Protein AF-A0A7S1GK80-F1 (afdb_monomer_lite)

pLDDT: mean 71.24, std 18.31, range [37.44, 93.88]

Organism: Cyclophora tenuis (NCBI:txid216820)

Foldseek 3Di:
DDPPPPDLADQELLCVVVSVVCCLPPNLCPPPPQDPVNNVVSVVVVVVVPVPDPPDPDDDPDDPDDVSVVSSVVCVVQQWDRDPRGIDHPDDDPPDDPPDPPPDQDPVSVVVVVVPPD

Radius of gyration: 18.43 Å; chains: 1; bounding box: 54×53×38 Å

Structure (mmCIF, N/CA/C/O backbone):
data_AF-A0A7S1GK80-F1
#
_entry.id   AF-A0A7S1GK80-F1
#
loop_
_atom_site.group_PDB
_atom_site.id
_atom_site.type_symbol
_atom_site.label_atom_id
_atom_site.label_alt_id
_atom_site.label_comp_id
_atom_site.label_asym_id
_atom_site.label_entity_id
_atom_site.label_seq_id
_atom_site.pdbx_PDB_ins_code
_atom_site.Cartn_x
_atom_site.Cartn_y
_atom_site.Cartn_z
_atom_site.occupancy
_atom_site.B_iso_or_equiv
_atom_site.auth_seq_id
_atom_site.auth_comp_id
_atom_site.auth_asym_id
_atom_site.auth_atom_id
_atom_site.pdbx_PDB_model_num
ATOM 1 N N . LYS A 1 1 ? -12.575 -20.502 12.226 1.00 47.78 1 LYS A N 1
ATOM 2 C CA . LYS A 1 1 ? -12.902 -20.027 10.853 1.00 47.78 1 LYS A CA 1
ATOM 3 C C . LYS A 1 1 ? -11.582 -19.685 10.149 1.00 47.78 1 LYS A C 1
ATOM 5 O O . LYS A 1 1 ? -10.821 -18.916 10.718 1.00 47.78 1 LYS A O 1
ATOM 10 N N . ARG A 1 2 ? -11.251 -20.302 9.003 1.00 42.28 2 ARG A N 1
ATOM 11 C CA . ARG A 1 2 ? -9.977 -20.077 8.280 1.00 42.28 2 ARG A CA 1
ATOM 12 C C . ARG A 1 2 ? -9.953 -18.653 7.711 1.00 42.28 2 ARG A C 1
ATOM 14 O O . ARG A 1 2 ? -10.893 -18.279 7.013 1.00 42.28 2 ARG A O 1
ATOM 21 N N . VAL A 1 3 ? -8.906 -17.878 7.997 1.00 53.47 3 VAL A N 1
ATOM 22 C CA . VAL A 1 3 ? -8.707 -16.550 7.397 1.00 53.47 3 VAL A CA 1
ATOM 23 C C . VAL A 1 3 ? -8.407 -16.765 5.912 1.00 53.47 3 VAL A C 1
ATOM 25 O O . VAL A 1 3 ? -7.329 -17.233 5.547 1.00 53.47 3 VAL A O 1
ATOM 28 N N . LYS A 1 4 ? -9.389 -16.518 5.038 1.00 51.50 4 LYS A N 1
ATOM 29 C CA . LYS A 1 4 ? -9.148 -16.481 3.592 1.00 51.50 4 LYS A CA 1
ATOM 30 C C . LYS A 1 4 ? -8.250 -15.262 3.354 1.00 51.50 4 LYS A C 1
ATOM 32 O O . LYS A 1 4 ? -8.726 -14.159 3.571 1.00 51.50 4 LYS A O 1
ATOM 37 N N . ARG A 1 5 ? -7.002 -15.471 2.903 1.00 53.28 5 ARG A N 1
ATOM 38 C CA . ARG A 1 5 ? -5.980 -14.443 2.563 1.00 53.28 5 ARG A CA 1
ATOM 39 C C . ARG A 1 5 ? -5.057 -14.002 3.711 1.00 53.28 5 ARG A C 1
ATOM 41 O O . ARG A 1 5 ? -4.926 -12.823 3.998 1.00 53.28 5 ARG A O 1
ATOM 48 N N . ALA A 1 6 ? -4.338 -14.951 4.312 1.00 50.41 6 ALA A N 1
ATOM 49 C CA . ALA A 1 6 ? -3.227 -14.652 5.229 1.00 50.41 6 ALA A CA 1
ATOM 50 C C . ALA A 1 6 ? -1.957 -14.103 4.531 1.00 50.41 6 ALA A C 1
ATOM 52 O O . ALA A 1 6 ? -0.940 -13.908 5.186 1.00 50.41 6 ALA A O 1
ATOM 53 N N . ILE A 1 7 ? -1.993 -13.863 3.215 1.00 53.69 7 ILE A N 1
ATOM 54 C CA . ILE A 1 7 ? -0.865 -13.322 2.451 1.00 53.69 7 ILE A CA 1
ATOM 55 C C . ILE A 1 7 ? -1.315 -11.985 1.872 1.00 53.69 7 ILE A C 1
ATOM 57 O O . ILE A 1 7 ? -2.063 -11.931 0.899 1.00 53.69 7 ILE A O 1
ATOM 61 N N . CYS A 1 8 ? -0.899 -10.911 2.535 1.00 65.31 8 CYS A N 1
ATOM 62 C CA . CYS A 1 8 ? -1.259 -9.538 2.189 1.00 65.31 8 CYS A CA 1
ATOM 63 C C . CYS A 1 8 ? -0.215 -8.881 1.272 1.00 65.31 8 CYS A C 1
ATOM 65 O O . CYS A 1 8 ? -0.395 -7.742 0.848 1.00 65.31 8 CYS A O 1
ATOM 67 N N . TYR A 1 9 ? 0.877 -9.583 0.969 1.00 76.50 9 TYR A N 1
ATOM 68 C CA . TYR A 1 9 ? 1.937 -9.078 0.107 1.00 76.50 9 TYR A CA 1
ATOM 69 C C . TYR A 1 9 ? 1.597 -9.383 -1.353 1.00 76.50 9 TYR A C 1
ATOM 71 O O . TYR A 1 9 ? 1.449 -10.555 -1.707 1.00 76.50 9 TYR A O 1
ATOM 79 N N . PRO A 1 10 ? 1.414 -8.352 -2.192 1.00 88.12 10 PRO A N 1
ATOM 80 C CA . PRO A 1 10 ? 1.124 -8.558 -3.599 1.00 88.12 10 PRO A CA 1
ATOM 81 C C . PRO A 1 10 ? 2.387 -9.055 -4.325 1.00 88.12 10 PRO A C 1
ATOM 83 O O . PRO A 1 10 ? 3.490 -8.611 -4.003 1.00 88.12 10 PRO A O 1
ATOM 86 N N . PRO A 1 11 ? 2.249 -9.941 -5.325 1.00 87.69 11 PRO A N 1
ATOM 87 C CA . PRO A 1 11 ? 3.383 -10.384 -6.135 1.00 87.69 11 PRO A CA 1
ATOM 88 C C . PRO A 1 11 ? 3.875 -9.302 -7.107 1.00 87.69 11 PRO A C 1
ATOM 90 O O . PRO A 1 11 ? 5.027 -9.346 -7.519 1.00 87.69 11 PRO A O 1
ATOM 93 N N . TYR A 1 12 ? 3.020 -8.334 -7.450 1.00 91.62 12 TYR A N 1
ATOM 94 C CA . TYR A 1 12 ? 3.313 -7.269 -8.408 1.00 91.62 12 TYR A CA 1
ATOM 95 C C . TYR A 1 12 ? 2.845 -5.913 -7.886 1.00 91.62 12 TYR A C 1
ATOM 97 O O . TYR A 1 12 ? 1.868 -5.840 -7.132 1.00 91.62 12 TYR A O 1
ATOM 105 N N . ILE A 1 13 ? 3.492 -4.836 -8.330 1.00 92.12 13 ILE A N 1
ATOM 106 C CA . ILE A 1 13 ? 3.177 -3.453 -7.941 1.00 92.12 13 ILE A CA 1
ATOM 10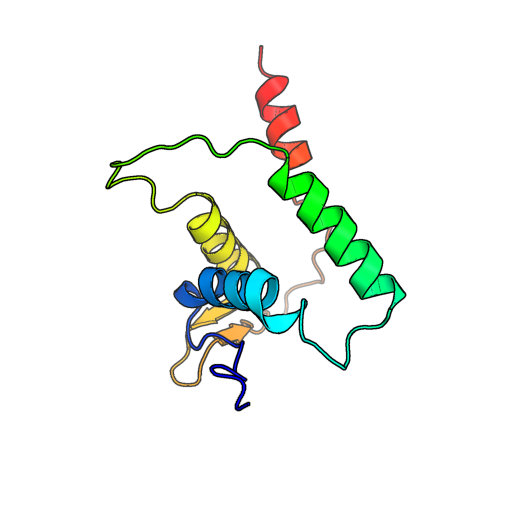7 C C . ILE A 1 13 ? 1.710 -3.105 -8.229 1.00 92.12 13 ILE A C 1
ATOM 109 O O . ILE A 1 13 ? 1.047 -2.462 -7.412 1.00 92.12 13 ILE A O 1
ATOM 113 N N . SER A 1 14 ? 1.155 -3.611 -9.332 1.00 89.81 14 SER A N 1
ATOM 114 C CA . SER A 1 14 ? -0.265 -3.455 -9.686 1.00 89.81 14 SER A CA 1
ATOM 115 C C . SER A 1 14 ? -1.232 -3.974 -8.608 1.00 89.81 14 SER A C 1
ATOM 117 O O . SER A 1 14 ? -2.359 -3.493 -8.492 1.00 89.81 14 SER A O 1
ATOM 119 N N . GLY A 1 15 ? -0.790 -4.921 -7.774 1.00 89.12 15 GLY A N 1
ATOM 120 C CA . GLY A 1 15 ? -1.568 -5.495 -6.679 1.00 89.12 15 GLY A CA 1
ATOM 121 C C . GLY A 1 15 ? -1.523 -4.705 -5.368 1.00 89.12 15 GLY A C 1
ATOM 122 O O . GLY A 1 15 ? -2.319 -5.001 -4.475 1.00 89.12 15 GLY A O 1
ATOM 123 N N . ILE A 1 16 ? -0.647 -3.700 -5.227 1.00 90.19 16 ILE A N 1
ATOM 124 C CA . ILE A 1 16 ? -0.448 -2.951 -3.968 1.00 90.19 16 ILE A CA 1
ATOM 125 C C . ILE A 1 16 ? -1.747 -2.335 -3.463 1.00 90.19 16 ILE A C 1
ATOM 127 O O . ILE A 1 16 ? -2.101 -2.525 -2.299 1.00 90.19 16 ILE A O 1
ATOM 131 N N . TYR A 1 17 ? -2.502 -1.666 -4.333 1.00 90.31 17 TYR A N 1
ATOM 132 C CA . TYR A 1 17 ? -3.776 -1.061 -3.945 1.00 90.31 17 TYR A CA 1
ATOM 133 C C . TYR A 1 17 ? -4.763 -2.092 -3.374 1.00 90.31 17 TYR A C 1
ATOM 135 O O . TYR A 1 17 ? -5.401 -1.853 -2.343 1.00 90.31 17 TYR A O 1
ATOM 143 N N . HIS A 1 18 ? -4.874 -3.256 -4.021 1.00 86.69 18 HIS A N 1
ATOM 144 C CA . HIS A 1 18 ? -5.786 -4.309 -3.585 1.00 86.69 18 HIS A CA 1
ATOM 145 C C . HIS A 1 18 ? -5.340 -4.916 -2.250 1.00 86.69 18 HIS A C 1
ATOM 147 O O . HIS A 1 18 ? -6.156 -5.093 -1.347 1.00 86.69 18 HIS A O 1
ATOM 153 N N . SER A 1 19 ? -4.040 -5.162 -2.092 1.00 87.56 19 SER A N 1
ATOM 154 C CA . SER A 1 19 ? -3.448 -5.630 -0.840 1.00 87.56 19 SER A CA 1
ATOM 155 C C . SER A 1 19 ? -3.696 -4.674 0.325 1.00 87.56 19 SER A C 1
ATOM 157 O O . SER A 1 19 ? -4.175 -5.104 1.373 1.00 87.56 19 SER A O 1
ATOM 159 N N . VAL A 1 20 ? -3.443 -3.375 0.136 1.00 86.44 20 VAL A N 1
ATOM 160 C CA . VAL A 1 20 ? -3.692 -2.343 1.156 1.00 86.44 20 VAL A CA 1
ATOM 161 C C . VAL A 1 20 ? -5.180 -2.252 1.491 1.00 86.44 20 VAL A C 1
ATOM 163 O O . VAL A 1 20 ? -5.548 -2.186 2.663 1.00 86.44 20 VAL A O 1
ATOM 166 N N . SER A 1 21 ? -6.052 -2.305 0.482 1.00 84.12 21 SER A N 1
ATOM 167 C CA . SER A 1 21 ? -7.503 -2.300 0.692 1.00 84.12 21 SER A CA 1
ATOM 168 C C . SER A 1 21 ? -7.953 -3.506 1.517 1.00 84.12 21 SER A C 1
ATOM 170 O O . SER A 1 21 ? -8.669 -3.334 2.501 1.00 84.12 21 SER A O 1
ATOM 172 N N . ASN A 1 22 ? -7.471 -4.708 1.195 1.00 82.19 22 ASN A N 1
ATOM 173 C CA . ASN A 1 22 ? -7.783 -5.915 1.961 1.00 82.19 22 ASN A CA 1
ATOM 174 C C . ASN A 1 22 ? -7.261 -5.826 3.405 1.00 82.19 22 ASN A C 1
ATOM 176 O O . ASN A 1 22 ? -7.969 -6.203 4.337 1.00 82.19 22 ASN A O 1
ATOM 180 N N . MET A 1 23 ? -6.052 -5.287 3.624 1.00 83.56 23 MET A N 1
ATOM 181 C CA . MET A 1 23 ? -5.543 -5.067 4.983 1.00 83.56 23 MET A CA 1
ATOM 182 C C . MET A 1 23 ? -6.460 -4.127 5.774 1.00 83.56 23 MET A C 1
ATOM 184 O O . MET A 1 23 ? -6.833 -4.430 6.909 1.00 83.56 23 MET A O 1
ATOM 188 N N . LYS A 1 24 ? -6.854 -3.013 5.145 1.00 80.94 24 LYS A N 1
ATOM 189 C CA . LYS A 1 24 ? -7.715 -1.996 5.746 1.00 80.94 24 LYS A CA 1
ATOM 190 C C . LYS A 1 24 ? -9.086 -2.553 6.118 1.00 80.94 24 LYS A C 1
ATOM 192 O O . LYS A 1 24 ? -9.548 -2.313 7.224 1.00 80.94 24 LYS A O 1
ATOM 197 N N . PHE A 1 25 ? -9.749 -3.266 5.214 1.00 76.94 25 PHE A N 1
ATOM 198 C CA . PHE A 1 25 ? -11.145 -3.657 5.420 1.00 76.94 25 PHE A CA 1
ATOM 199 C C . PHE A 1 25 ? -11.314 -4.996 6.143 1.00 76.94 25 PHE A C 1
ATOM 201 O O . PHE A 1 25 ? -12.226 -5.118 6.959 1.00 76.94 25 PHE A O 1
ATOM 208 N N . ASP A 1 26 ? -10.421 -5.962 5.909 1.00 76.31 26 ASP A N 1
ATOM 209 C CA . ASP A 1 26 ? -10.593 -7.328 6.412 1.00 76.31 26 ASP A CA 1
ATOM 210 C C . ASP A 1 26 ? -9.627 -7.661 7.557 1.00 76.31 26 ASP A C 1
ATOM 212 O O . ASP A 1 26 ? -10.023 -8.269 8.554 1.00 76.31 26 ASP A O 1
ATOM 216 N N . HIS A 1 27 ? -8.348 -7.286 7.433 1.00 83.06 27 HIS A N 1
ATOM 217 C CA . HIS A 1 27 ? -7.323 -7.728 8.381 1.00 83.06 27 HIS A CA 1
ATOM 218 C C . HIS A 1 27 ? -7.365 -6.955 9.700 1.00 83.06 27 HIS A C 1
ATOM 220 O O . HIS A 1 27 ? -7.503 -7.575 10.753 1.00 83.06 27 HIS A O 1
ATOM 226 N N . PHE A 1 28 ? -7.249 -5.621 9.675 1.00 82.19 28 PHE A N 1
ATOM 227 C CA . PHE A 1 28 ? -7.074 -4.840 10.909 1.00 82.19 28 PHE A CA 1
ATOM 228 C C . PHE A 1 28 ? -8.254 -4.965 11.877 1.00 82.19 28 PHE A C 1
ATOM 230 O O . PHE A 1 28 ? -8.039 -5.033 13.086 1.00 82.19 28 PHE A O 1
ATOM 237 N N . GLY A 1 29 ? -9.480 -5.115 11.364 1.00 77.81 29 GLY A N 1
ATOM 238 C CA . GLY A 1 29 ? -10.661 -5.347 12.199 1.00 77.81 29 GLY A CA 1
ATOM 239 C C . GLY A 1 29 ? -10.629 -6.667 12.985 1.00 77.81 29 GLY A C 1
ATOM 240 O O . GLY A 1 29 ? -11.221 -6.749 14.057 1.00 77.81 29 GLY A O 1
ATOM 241 N N . ALA A 1 30 ? -9.921 -7.688 12.489 1.00 79.00 30 ALA A N 1
ATOM 242 C CA . ALA A 1 30 ? -9.832 -9.015 13.107 1.00 79.00 30 ALA A CA 1
ATOM 243 C C . ALA A 1 30 ? -8.415 -9.374 13.600 1.00 79.00 30 ALA A C 1
ATOM 245 O O . ALA A 1 30 ? -8.187 -10.486 14.089 1.00 79.00 30 ALA A O 1
ATOM 246 N N . CYS A 1 31 ? -7.447 -8.464 13.457 1.00 84.19 31 CYS A N 1
ATOM 247 C CA . CYS A 1 31 ? -6.049 -8.725 13.767 1.00 84.19 31 CYS A CA 1
ATOM 248 C C . CYS A 1 31 ? -5.836 -8.802 15.279 1.00 84.19 31 CYS A C 1
ATOM 250 O O . CYS A 1 31 ? -5.955 -7.804 15.989 1.00 84.19 31 CYS A O 1
ATOM 252 N N . ARG A 1 32 ? -5.476 -9.994 15.770 1.00 84.38 32 ARG A N 1
ATOM 253 C CA . ARG A 1 32 ? -5.185 -10.245 17.192 1.00 84.38 32 ARG A CA 1
ATOM 254 C C . ARG A 1 32 ? -3.903 -9.572 17.683 1.00 84.38 32 ARG A C 1
ATOM 256 O O . ARG A 1 32 ? -3.775 -9.363 18.877 1.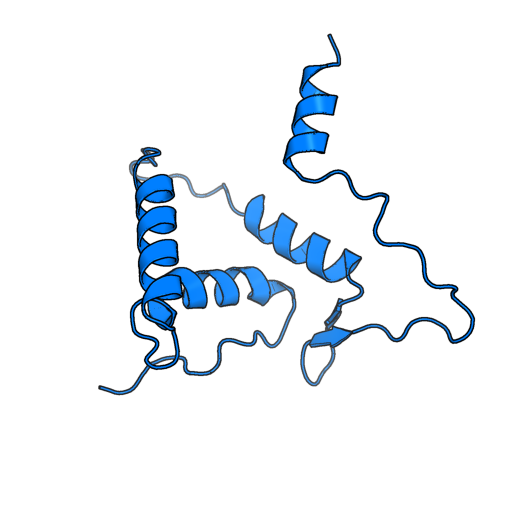00 84.38 32 ARG A O 1
ATOM 263 N N . GLY A 1 33 ? -2.976 -9.267 16.774 1.00 85.06 33 GLY A N 1
ATOM 264 C CA . GLY A 1 33 ? -1.713 -8.593 17.091 1.00 85.06 33 GLY A CA 1
ATOM 265 C C . GLY A 1 33 ? -1.807 -7.067 17.107 1.00 85.06 33 GLY A C 1
ATOM 266 O O . GLY A 1 33 ? -0.817 -6.410 17.405 1.00 85.06 33 GLY A O 1
ATOM 267 N N . LEU A 1 34 ? -2.967 -6.496 16.768 1.00 84.81 34 LEU A N 1
ATOM 268 C CA . LEU A 1 34 ? -3.184 -5.056 16.847 1.00 84.81 34 LEU A CA 1
ATOM 269 C C . LEU A 1 34 ? -3.462 -4.671 18.305 1.00 84.81 34 LEU A C 1
ATOM 271 O O . LEU A 1 34 ? -4.384 -5.230 18.906 1.00 84.81 34 LEU A O 1
ATOM 275 N N . SER A 1 35 ? -2.681 -3.735 18.854 1.00 91.69 35 SER A N 1
ATOM 276 C CA . SER A 1 35 ? -2.907 -3.204 20.203 1.00 91.69 35 SER A CA 1
ATOM 277 C C . SER A 1 35 ? -4.275 -2.528 20.309 1.00 91.69 35 SER A C 1
ATOM 279 O O . SER A 1 35 ? -4.851 -2.094 19.306 1.00 91.69 35 SER A O 1
ATOM 281 N N . GLU A 1 36 ? -4.814 -2.449 21.525 1.00 87.81 36 GLU A N 1
ATOM 282 C CA . GLU A 1 36 ? -6.131 -1.845 21.755 1.00 87.81 36 GLU A CA 1
ATOM 283 C C . GLU A 1 36 ? -6.154 -0.368 21.349 1.00 87.81 36 GLU A C 1
ATOM 285 O O . GLU A 1 36 ? -7.070 0.042 20.636 1.00 87.81 36 GLU A O 1
ATOM 290 N N . ASP A 1 37 ? -5.095 0.379 21.673 1.00 90.06 37 ASP A N 1
ATOM 291 C CA . ASP A 1 37 ? -4.925 1.780 21.273 1.00 90.06 37 ASP A CA 1
ATOM 292 C C . ASP A 1 37 ? -4.951 1.945 19.747 1.00 90.06 37 ASP A C 1
ATOM 294 O O . ASP A 1 37 ? -5.719 2.746 19.210 1.00 90.06 37 ASP A O 1
ATOM 298 N N . ALA A 1 38 ? -4.182 1.122 19.025 1.00 88.25 38 ALA A N 1
ATOM 299 C CA . ALA A 1 38 ? -4.135 1.170 17.566 1.00 88.25 38 ALA A CA 1
ATOM 300 C C . ALA A 1 38 ? -5.472 0.753 16.934 1.00 88.25 38 ALA A C 1
ATOM 302 O O . ALA A 1 38 ? -5.861 1.267 15.884 1.00 88.25 38 ALA A O 1
ATOM 303 N N . ARG A 1 39 ? -6.214 -0.165 17.567 1.00 87.31 39 ARG A N 1
ATOM 304 C CA . ARG A 1 39 ? -7.554 -0.558 17.113 1.00 87.31 39 ARG A CA 1
ATOM 305 C C . ARG A 1 39 ? -8.572 0.559 17.328 1.00 87.31 39 ARG A C 1
ATOM 307 O O . ARG A 1 39 ? -9.409 0.783 16.452 1.00 87.31 39 ARG A O 1
ATOM 314 N N . ALA A 1 40 ? -8.514 1.248 18.465 1.00 88.56 40 ALA A N 1
ATOM 315 C CA . ALA A 1 40 ? -9.375 2.388 18.756 1.00 88.56 40 ALA A CA 1
ATOM 316 C C . ALA A 1 40 ? -9.127 3.531 17.761 1.00 88.56 40 ALA A C 1
ATOM 318 O O . ALA A 1 40 ? -10.075 4.046 17.166 1.00 88.56 40 ALA A O 1
ATOM 319 N N . GLU A 1 41 ? -7.859 3.860 17.501 1.00 89.88 41 GLU A N 1
ATOM 320 C CA . GLU A 1 41 ? -7.477 4.857 16.499 1.00 89.88 41 GLU A CA 1
ATOM 321 C C . GLU A 1 41 ? -7.938 4.456 15.092 1.00 89.88 41 GLU A C 1
ATOM 323 O O . GLU A 1 41 ? -8.565 5.251 14.389 1.00 89.88 41 GLU A O 1
ATOM 328 N N . PHE A 1 42 ? -7.711 3.202 14.695 1.00 86.44 42 PHE A N 1
ATOM 329 C CA . PHE A 1 42 ? -8.172 2.683 13.410 1.00 86.44 42 PHE A CA 1
ATOM 330 C C . PHE A 1 42 ? -9.695 2.814 13.243 1.00 86.44 42 PHE A C 1
ATOM 332 O O . PHE A 1 42 ? -10.167 3.256 12.193 1.00 86.44 42 PHE A O 1
ATOM 339 N N . ASN A 1 43 ? -10.475 2.467 14.272 1.00 84.88 43 ASN A N 1
ATOM 340 C CA . ASN A 1 43 ? -11.932 2.596 14.238 1.00 84.88 43 ASN A CA 1
ATOM 341 C C . ASN A 1 43 ? -12.370 4.060 14.115 1.00 84.88 43 ASN A C 1
ATOM 343 O O . ASN A 1 43 ? -13.206 4.359 13.262 1.00 84.88 43 ASN A O 1
ATOM 347 N N . LYS A 1 44 ? -11.744 4.969 14.874 1.00 87.50 44 LYS A N 1
ATOM 348 C CA . LYS A 1 44 ? -11.981 6.416 14.776 1.00 87.50 44 LYS A CA 1
ATOM 349 C C . LYS A 1 44 ? -11.726 6.929 13.356 1.00 87.50 44 LYS A C 1
ATOM 351 O O . LYS A 1 44 ? -12.571 7.607 12.778 1.00 87.50 44 LYS A O 1
ATOM 356 N N . LEU A 1 45 ? -10.582 6.582 12.764 1.00 84.25 45 LEU A N 1
ATOM 357 C CA . LEU A 1 45 ? -10.239 6.979 11.394 1.00 84.25 45 LEU A CA 1
ATOM 358 C C . LEU A 1 45 ? -11.229 6.407 10.373 1.00 84.25 45 LEU A C 1
ATOM 360 O O . LEU A 1 45 ? -11.653 7.106 9.452 1.00 84.25 45 LEU A O 1
ATOM 364 N N . ARG A 1 46 ? -11.643 5.150 10.549 1.00 80.81 46 ARG A N 1
ATOM 365 C CA . ARG A 1 46 ? -12.626 4.494 9.681 1.00 80.81 46 ARG A CA 1
ATOM 366 C C . ARG A 1 46 ? -13.984 5.198 9.718 1.00 80.81 46 ARG A C 1
ATOM 368 O O . ARG A 1 46 ? -14.585 5.396 8.666 1.00 80.81 46 ARG A O 1
ATOM 375 N N . GLU A 1 47 ? -14.456 5.594 10.895 1.00 80.50 47 GLU A N 1
ATOM 376 C CA . GLU A 1 47 ? -15.715 6.331 11.065 1.00 80.50 47 GLU A CA 1
ATOM 377 C C . GLU A 1 47 ? -15.664 7.712 10.399 1.00 80.50 47 GLU A C 1
ATOM 379 O O . GLU A 1 47 ? -16.581 8.071 9.658 1.00 80.50 47 GLU A O 1
ATOM 384 N N . LEU A 1 48 ? -14.552 8.439 10.557 1.00 77.56 48 LEU A N 1
ATOM 385 C CA . LEU A 1 48 ? -14.327 9.729 9.892 1.00 77.56 48 LEU A CA 1
ATOM 386 C C . LEU A 1 48 ? -14.348 9.616 8.360 1.00 77.56 48 LEU A C 1
ATOM 388 O O . LEU A 1 48 ? -14.832 10.517 7.673 1.00 77.56 48 LEU A O 1
ATOM 392 N N . CYS A 1 49 ? -13.840 8.512 7.811 1.00 66.31 49 CYS A N 1
ATOM 393 C CA . CYS A 1 49 ? -13.866 8.258 6.372 1.00 66.31 49 CYS A CA 1
ATOM 394 C C . CYS A 1 49 ? -15.246 7.812 5.862 1.00 66.31 49 CYS A C 1
ATOM 396 O O . CYS A 1 49 ? -15.600 8.147 4.734 1.00 66.31 49 CYS A O 1
ATOM 398 N N . ASN A 1 50 ? -16.030 7.094 6.671 1.00 62.09 50 ASN A N 1
ATOM 399 C CA . ASN A 1 50 ? -17.353 6.589 6.285 1.00 62.09 50 ASN A CA 1
ATOM 400 C C . ASN A 1 50 ? -18.454 7.669 6.310 1.00 62.09 50 ASN A C 1
ATOM 402 O O . ASN A 1 50 ? -19.461 7.519 5.623 1.00 62.09 50 ASN A O 1
ATOM 406 N N . GLY A 1 51 ? -18.270 8.761 7.064 1.00 49.62 51 GLY A N 1
ATOM 407 C CA . GLY A 1 51 ? -19.207 9.896 7.116 1.00 49.62 51 GLY A CA 1
ATOM 408 C C . GLY A 1 51 ? -19.158 10.836 5.902 1.00 49.62 51 GLY A C 1
ATOM 409 O O . GLY A 1 51 ? -20.040 11.676 5.734 1.00 49.62 51 GLY A O 1
ATOM 410 N N . ARG A 1 52 ? -18.155 10.702 5.023 1.00 52.00 52 ARG A N 1
ATOM 411 C CA . ARG A 1 52 ? -18.106 11.412 3.736 1.00 52.00 52 ARG A CA 1
ATOM 412 C C . ARG A 1 52 ? -18.894 10.601 2.711 1.00 52.00 52 ARG A C 1
ATOM 414 O O . ARG A 1 52 ? -18.356 9.686 2.098 1.00 52.00 52 ARG A O 1
ATOM 421 N N . GLY A 1 53 ? -20.184 10.913 2.582 1.00 43.88 53 GLY A N 1
ATOM 422 C CA . GLY A 1 53 ? -21.142 10.219 1.723 1.00 43.88 53 GLY A CA 1
ATOM 423 C C . GLY A 1 53 ? -20.616 9.906 0.320 1.00 43.88 53 GLY A C 1
ATOM 424 O O . GLY A 1 53 ? -20.592 10.762 -0.560 1.00 43.88 53 GLY A O 1
ATOM 425 N N . GLY A 1 54 ? -20.272 8.640 0.091 1.00 40.34 54 GLY A N 1
ATOM 426 C CA . GLY A 1 54 ? -20.168 8.060 -1.241 1.00 40.34 54 GLY A CA 1
ATOM 427 C C . GLY A 1 54 ? -21.563 7.758 -1.773 1.00 40.34 54 GLY A C 1
ATOM 428 O O . GLY A 1 54 ? -21.954 6.598 -1.859 1.00 40.34 54 GLY A O 1
ATOM 429 N N . SER A 1 55 ? -22.327 8.796 -2.109 1.00 39.97 55 SER A N 1
ATOM 430 C CA . SER A 1 55 ? -23.473 8.624 -2.994 1.00 39.97 55 SER A CA 1
ATOM 431 C C . SER A 1 55 ? -22.926 8.416 -4.403 1.00 39.97 55 SER A C 1
ATOM 433 O O . SER A 1 55 ? -22.565 9.366 -5.084 1.00 39.97 55 SER A O 1
ATOM 435 N N . THR A 1 56 ? -22.802 7.164 -4.828 1.00 38.31 56 THR A N 1
ATOM 436 C CA . THR A 1 56 ? -22.981 6.804 -6.238 1.00 38.31 56 THR A CA 1
ATOM 437 C C . THR A 1 56 ? -23.774 5.510 -6.282 1.00 38.31 56 THR A C 1
ATOM 439 O O . THR A 1 56 ? -23.264 4.393 -6.250 1.00 38.31 56 THR A O 1
ATOM 442 N N . SER A 1 57 ? -25.086 5.711 -6.310 1.00 37.44 57 SER A N 1
ATOM 443 C CA . SER A 1 57 ? -26.043 4.822 -6.946 1.00 37.44 57 SER A CA 1
ATOM 444 C C . SER A 1 57 ? -25.494 4.253 -8.257 1.00 37.44 57 SER A C 1
ATOM 446 O O . SER A 1 57 ? -24.946 4.997 -9.064 1.00 37.44 57 SER A O 1
ATOM 448 N N . ASN A 1 58 ? -25.695 2.951 -8.459 1.00 43.47 58 ASN A N 1
ATOM 449 C CA . ASN A 1 58 ? -25.899 2.274 -9.742 1.00 43.47 58 ASN A CA 1
ATOM 450 C C . ASN A 1 58 ? -25.273 2.914 -11.000 1.00 43.47 58 ASN A C 1
ATOM 452 O O . ASN A 1 58 ? -25.809 3.864 -11.558 1.00 43.47 58 ASN A O 1
ATOM 456 N N . GLY A 1 59 ? -24.247 2.255 -11.548 1.00 40.09 59 GLY A N 1
ATOM 457 C CA . GLY A 1 59 ? -23.941 2.333 -12.980 1.00 40.09 59 GLY A CA 1
ATOM 458 C C . GLY A 1 59 ? -22.992 3.450 -13.413 1.00 40.09 59 GLY A C 1
ATOM 459 O O . GLY A 1 59 ? -23.379 4.341 -14.153 1.00 40.09 59 GLY A O 1
ATOM 460 N N . ALA A 1 60 ? -21.708 3.327 -13.076 1.00 40.38 60 ALA A N 1
ATOM 461 C CA . ALA A 1 60 ? -20.642 3.978 -13.837 1.00 40.38 60 ALA A CA 1
ATOM 462 C C . ALA A 1 60 ? -19.461 3.014 -14.002 1.00 40.38 60 ALA A C 1
ATOM 464 O O . ALA A 1 60 ? -18.503 2.989 -13.230 1.00 40.38 60 ALA A O 1
ATOM 465 N N . LYS A 1 61 ? -19.550 2.181 -15.043 1.00 43.91 61 LYS A N 1
ATOM 466 C CA . LYS A 1 61 ? -18.381 1.603 -15.716 1.00 43.91 61 LYS A CA 1
ATOM 467 C C . LYS A 1 61 ? -17.508 2.786 -16.164 1.00 43.91 61 LYS A C 1
ATOM 469 O O . LYS A 1 61 ? -17.816 3.398 -17.178 1.00 43.91 61 LYS A O 1
ATOM 474 N N . GLY A 1 62 ? -16.470 3.137 -15.405 1.00 42.00 62 GLY A N 1
ATOM 475 C CA . GLY A 1 62 ? -15.494 4.141 -15.849 1.00 42.00 62 GLY A CA 1
ATOM 476 C C . GLY A 1 62 ? -15.034 5.140 -14.793 1.00 42.00 62 GLY A C 1
ATOM 477 O O . GLY A 1 62 ? -15.137 6.338 -15.009 1.00 42.00 62 GLY A O 1
ATOM 478 N N . MET A 1 63 ? -14.501 4.668 -13.666 1.00 43.91 63 MET A N 1
ATOM 479 C CA . MET A 1 63 ? -13.581 5.477 -12.852 1.00 43.91 63 MET A CA 1
ATOM 480 C C . MET A 1 63 ? -12.563 4.580 -12.140 1.00 43.91 63 MET A C 1
ATOM 482 O O . MET A 1 63 ? -12.264 4.726 -10.957 1.00 43.91 63 MET A O 1
ATOM 486 N N . SER A 1 64 ? -12.020 3.596 -12.858 1.00 52.91 64 SER A N 1
ATOM 487 C CA . SER A 1 64 ? -10.716 3.076 -12.470 1.00 52.91 64 SER A CA 1
ATOM 488 C C . SER A 1 64 ? -9.721 4.205 -12.739 1.00 52.91 64 SER A C 1
ATOM 490 O O . SER A 1 64 ? -9.523 4.543 -13.905 1.00 52.91 64 SER A O 1
ATOM 492 N N . ASN A 1 65 ? -9.134 4.813 -11.701 1.00 57.94 65 ASN A N 1
ATOM 493 C CA . ASN A 1 65 ? -7.680 4.713 -11.527 1.00 57.94 65 ASN A CA 1
ATOM 494 C C . ASN A 1 65 ? -6.984 5.762 -10.636 1.00 57.94 65 ASN A C 1
ATOM 496 O O . ASN A 1 65 ? -5.826 5.518 -10.350 1.00 57.94 65 ASN A O 1
ATOM 500 N N . SER A 1 66 ? -7.578 6.840 -10.105 1.00 75.19 66 SER A N 1
ATOM 501 C CA . SER A 1 66 ? -6.744 7.871 -9.429 1.00 75.19 66 SER A CA 1
ATOM 502 C 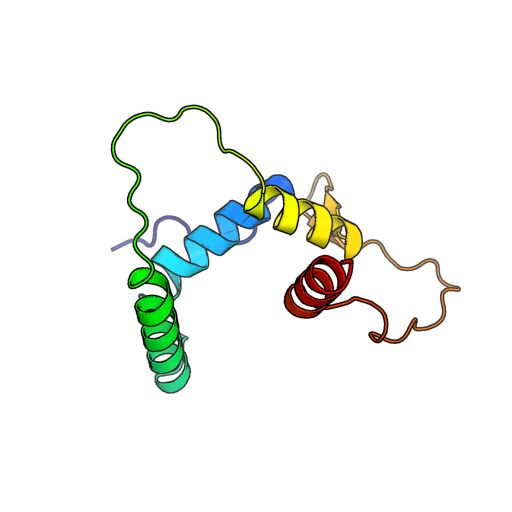C . SER A 1 66 ? -5.977 7.365 -8.193 1.00 75.19 66 SER A C 1
ATOM 504 O O . SER A 1 66 ? -4.765 7.541 -8.091 1.00 75.19 66 SER A O 1
ATOM 506 N N . THR A 1 67 ? -6.642 6.671 -7.263 1.00 83.50 67 THR A N 1
ATOM 507 C CA . THR A 1 67 ? -5.971 6.137 -6.064 1.00 83.50 67 THR A CA 1
ATOM 508 C C . THR A 1 67 ? -5.100 4.924 -6.386 1.00 83.50 67 THR A C 1
ATOM 510 O O . THR A 1 67 ? -3.997 4.810 -5.866 1.00 83.50 67 THR A O 1
ATOM 513 N N . ALA A 1 68 ? -5.559 4.016 -7.251 1.00 85.44 68 ALA A N 1
ATOM 514 C CA . ALA A 1 68 ? -4.773 2.843 -7.634 1.00 85.44 68 ALA A CA 1
ATOM 515 C C . ALA A 1 68 ? -3.500 3.231 -8.411 1.00 85.44 68 ALA A C 1
ATOM 517 O O . ALA A 1 68 ? -2.430 2.707 -8.104 1.00 85.44 68 ALA A O 1
ATOM 518 N N . GLN A 1 69 ? -3.596 4.196 -9.338 1.00 87.19 69 GLN A N 1
ATOM 519 C CA . GLN A 1 69 ? -2.442 4.813 -10.003 1.00 87.19 69 GLN A CA 1
ATOM 520 C C . GLN A 1 69 ? -1.538 5.497 -8.993 1.00 87.19 69 GLN A C 1
ATOM 522 O O . GLN A 1 69 ? -0.341 5.265 -9.026 1.00 87.19 69 GLN A O 1
ATOM 527 N N . TYR A 1 70 ? -2.086 6.250 -8.036 1.00 90.31 70 TYR A N 1
ATOM 528 C CA . TYR A 1 70 ? -1.266 6.865 -6.996 1.00 90.31 70 TYR A CA 1
ATOM 529 C C . TYR A 1 70 ? -0.401 5.838 -6.250 1.00 90.31 70 TYR A C 1
ATOM 531 O O . TYR A 1 70 ? 0.796 6.063 -6.075 1.00 90.31 70 TYR A O 1
ATOM 539 N N . TYR A 1 71 ? -0.967 4.695 -5.843 1.00 90.62 71 TYR A N 1
ATOM 540 C CA . TYR A 1 71 ? -0.188 3.623 -5.208 1.00 90.62 71 TYR A CA 1
ATOM 541 C C . TYR A 1 71 ? 0.869 3.043 -6.149 1.00 90.62 71 TYR A C 1
ATOM 543 O O . TYR A 1 71 ? 1.997 2.800 -5.721 1.00 90.62 71 TYR A O 1
ATOM 551 N N . HIS A 1 72 ? 0.513 2.837 -7.414 1.00 91.31 72 HIS A N 1
ATOM 552 C CA . HIS A 1 72 ? 1.421 2.324 -8.432 1.00 91.31 72 HIS A CA 1
ATOM 553 C C . HIS A 1 72 ? 2.603 3.278 -8.677 1.00 91.31 72 HIS A C 1
ATOM 555 O O . HIS A 1 72 ? 3.761 2.892 -8.542 1.00 91.31 72 HIS A O 1
ATOM 561 N N . ASP A 1 73 ? 2.328 4.549 -8.952 1.00 89.12 73 ASP A N 1
ATOM 562 C CA . ASP A 1 73 ? 3.337 5.557 -9.274 1.00 89.12 73 ASP A CA 1
ATOM 563 C C . ASP A 1 73 ? 4.211 5.882 -8.062 1.00 89.12 73 ASP A C 1
ATOM 565 O O . ASP A 1 73 ? 5.420 6.082 -8.191 1.00 89.12 73 ASP A O 1
ATOM 569 N N . SER A 1 74 ? 3.624 5.880 -6.862 1.00 90.56 74 SER A N 1
ATOM 570 C CA . SER A 1 74 ? 4.379 6.028 -5.616 1.00 90.56 74 SER A CA 1
ATOM 571 C C . SER A 1 74 ? 5.328 4.854 -5.395 1.00 90.56 74 SER A C 1
ATOM 573 O O . SER A 1 74 ? 6.477 5.069 -5.019 1.00 90.56 74 SER A O 1
ATOM 575 N N . ALA A 1 75 ? 4.888 3.621 -5.663 1.00 90.81 75 ALA A N 1
ATOM 576 C CA . ALA A 1 75 ? 5.743 2.442 -5.567 1.00 90.81 75 ALA A CA 1
ATOM 577 C C . ALA A 1 75 ? 6.944 2.541 -6.518 1.00 90.81 75 ALA A C 1
ATOM 579 O O . ALA A 1 75 ? 8.079 2.327 -6.091 1.00 90.81 75 ALA A O 1
ATOM 580 N N . LEU A 1 76 ? 6.718 2.959 -7.766 1.00 91.50 76 LEU A N 1
ATOM 581 C CA . LEU A 1 76 ? 7.800 3.197 -8.724 1.00 91.50 76 LEU A CA 1
ATOM 582 C C . LEU A 1 76 ? 8.754 4.306 -8.259 1.00 91.50 76 LEU A C 1
ATOM 584 O O . LEU A 1 76 ? 9.972 4.151 -8.349 1.00 91.50 76 LEU A O 1
ATOM 588 N N . ARG A 1 77 ? 8.223 5.406 -7.710 1.00 89.50 77 ARG A N 1
ATOM 589 C CA . ARG A 1 77 ? 9.020 6.524 -7.175 1.00 89.50 77 ARG A CA 1
ATOM 590 C C . ARG A 1 77 ? 9.882 6.116 -5.980 1.00 89.50 77 ARG A C 1
ATOM 592 O O . ARG A 1 77 ? 10.994 6.609 -5.836 1.00 89.50 77 ARG A O 1
ATOM 599 N N . LEU A 1 78 ? 9.395 5.188 -5.158 1.00 89.25 78 LEU A N 1
ATOM 600 C CA . LEU A 1 78 ? 10.145 4.578 -4.056 1.00 89.25 78 LEU A CA 1
ATOM 601 C C . LEU A 1 78 ? 11.197 3.560 -4.532 1.00 89.25 78 LEU A C 1
ATOM 603 O O . LEU A 1 78 ? 11.873 2.947 -3.709 1.00 89.25 78 LEU A O 1
ATOM 607 N N . GLY A 1 79 ? 11.339 3.368 -5.846 1.00 90.81 79 GLY A N 1
ATOM 608 C CA . GLY A 1 79 ? 12.295 2.437 -6.431 1.00 90.81 79 GLY A CA 1
ATOM 609 C C . GLY A 1 79 ? 11.838 0.984 -6.374 1.00 90.81 79 GLY A C 1
ATOM 610 O O . GLY A 1 79 ? 12.673 0.096 -6.521 1.00 90.81 79 GLY A O 1
ATOM 611 N N . LEU A 1 80 ? 10.548 0.710 -6.163 1.00 92.31 80 LEU A N 1
ATOM 612 C CA . LEU A 1 80 ? 10.036 -0.652 -6.265 1.00 92.31 80 LEU A CA 1
ATOM 613 C C . LEU A 1 80 ? 10.012 -1.091 -7.729 1.00 92.31 80 LEU A C 1
ATOM 615 O O . LEU A 1 80 ? 9.614 -0.336 -8.616 1.00 92.31 80 LEU A O 1
ATOM 619 N N . ILE A 1 81 ? 10.436 -2.326 -7.970 1.00 93.88 81 ILE A N 1
ATOM 620 C CA . ILE A 1 81 ? 10.438 -2.961 -9.285 1.00 93.88 81 ILE A CA 1
ATOM 621 C C . ILE A 1 81 ? 9.833 -4.359 -9.186 1.00 93.88 81 ILE A C 1
ATOM 623 O O . ILE A 1 81 ? 10.075 -5.084 -8.218 1.00 93.88 81 ILE A O 1
ATOM 627 N N . ASP A 1 82 ? 9.065 -4.747 -10.198 1.00 93.50 82 ASP A N 1
ATOM 628 C CA . ASP A 1 82 ? 8.590 -6.120 -10.329 1.00 93.50 82 ASP A CA 1
ATOM 629 C C . ASP A 1 82 ? 9.743 -7.038 -10.764 1.00 93.50 82 ASP A C 1
ATOM 631 O O . ASP A 1 82 ? 10.557 -6.698 -11.623 1.00 93.50 82 ASP A O 1
ATOM 635 N N . SER A 1 83 ? 9.813 -8.220 -10.159 1.00 91.44 83 SER A N 1
ATOM 636 C CA . SER A 1 83 ? 10.761 -9.291 -10.470 1.00 91.44 83 SER A CA 1
ATOM 637 C C . SER A 1 83 ? 10.006 -10.615 -10.597 1.00 91.44 83 SER A C 1
ATOM 639 O O . SER A 1 83 ? 8.882 -10.762 -10.119 1.00 91.44 83 SER A O 1
ATOM 641 N N . ALA A 1 84 ? 10.647 -11.626 -11.189 1.00 88.88 84 ALA A N 1
ATOM 642 C CA . ALA A 1 84 ? 10.098 -12.981 -11.293 1.00 88.88 84 ALA A CA 1
ATOM 643 C C . ALA A 1 84 ? 9.733 -13.597 -9.926 1.00 88.88 84 ALA A C 1
ATOM 645 O O . ALA A 1 84 ? 8.888 -14.482 -9.841 1.00 88.88 84 ALA A O 1
ATOM 646 N N . THR A 1 85 ? 10.363 -13.118 -8.851 1.00 87.44 85 THR A N 1
ATOM 647 C CA . THR A 1 85 ? 10.162 -13.583 -7.471 1.00 87.44 85 THR A CA 1
ATOM 648 C C . THR A 1 85 ? 9.319 -12.630 -6.618 1.00 87.44 85 THR A C 1
ATOM 650 O O . THR A 1 85 ? 9.295 -12.778 -5.398 1.00 87.44 85 THR A O 1
ATOM 653 N N . GLY A 1 86 ? 8.671 -11.630 -7.220 1.00 89.06 86 GLY A N 1
ATOM 654 C CA . GLY A 1 86 ? 7.877 -10.622 -6.516 1.00 89.06 86 GLY A CA 1
ATOM 655 C C . GLY A 1 86 ? 8.458 -9.211 -6.613 1.00 89.06 86 GLY A C 1
ATOM 656 O O . GLY A 1 86 ? 9.308 -8.932 -7.454 1.00 89.06 86 GLY A O 1
ATOM 657 N N . ILE A 1 87 ? 8.027 -8.315 -5.730 1.00 91.62 87 ILE A N 1
ATOM 658 C CA . ILE A 1 87 ? 8.473 -6.915 -5.720 1.00 91.62 87 ILE A CA 1
ATOM 659 C C . ILE A 1 87 ? 9.839 -6.801 -5.028 1.00 91.62 87 ILE A C 1
ATOM 661 O O . ILE A 1 87 ? 10.030 -7.323 -3.928 1.00 91.62 87 ILE A O 1
ATOM 665 N N . ARG A 1 88 ? 10.790 -6.092 -5.645 1.00 91.31 88 ARG A N 1
ATOM 666 C CA . ARG A 1 88 ? 12.115 -5.788 -5.075 1.00 91.31 88 ARG A CA 1
ATOM 667 C C . ARG A 1 88 ? 12.320 -4.282 -4.970 1.00 91.31 88 ARG A C 1
ATOM 669 O O . ARG A 1 88 ? 11.707 -3.515 -5.705 1.00 91.31 88 ARG A O 1
ATOM 676 N N . VAL A 1 89 ? 13.207 -3.865 -4.074 1.00 89.88 89 VAL A N 1
ATOM 677 C CA . VAL A 1 89 ? 13.702 -2.485 -4.031 1.00 89.88 89 VAL A CA 1
ATOM 678 C C . VAL A 1 89 ? 14.897 -2.401 -4.973 1.00 89.88 89 VAL A C 1
ATOM 680 O O . VAL A 1 89 ? 15.797 -3.238 -4.897 1.00 89.88 89 VAL A O 1
ATOM 683 N N . ARG A 1 90 ? 14.902 -1.419 -5.872 1.00 85.44 90 ARG A N 1
ATOM 684 C CA . ARG A 1 90 ? 16.066 -1.093 -6.691 1.00 85.44 90 ARG A CA 1
ATOM 685 C C . ARG A 1 90 ? 17.207 -0.720 -5.752 1.00 85.44 90 ARG A C 1
ATOM 687 O O . ARG A 1 90 ? 17.082 0.217 -4.968 1.00 85.44 90 ARG A O 1
ATOM 694 N N . GLU A 1 91 ? 18.303 -1.461 -5.830 1.00 71.50 91 GLU A N 1
ATOM 695 C CA . GLU A 1 91 ? 19.514 -1.119 -5.096 1.00 71.50 91 GLU A CA 1
ATOM 696 C C . GLU A 1 91 ? 20.007 0.245 -5.601 1.00 71.50 91 GLU A C 1
ATOM 698 O O . GLU A 1 91 ? 20.062 0.451 -6.822 1.00 71.50 91 GLU A O 1
ATOM 703 N N . PRO A 1 92 ? 20.275 1.221 -4.713 1.00 60.78 92 PRO A N 1
ATOM 704 C CA . PRO A 1 92 ? 20.847 2.478 -5.159 1.00 60.78 92 PRO A CA 1
ATOM 705 C C . PRO A 1 92 ? 22.183 2.164 -5.845 1.00 60.78 92 PRO A C 1
ATOM 707 O O . PRO A 1 92 ? 22.924 1.307 -5.352 1.00 60.78 92 PRO A O 1
ATOM 710 N N . PRO A 1 93 ? 22.519 2.816 -6.974 1.00 51.44 93 PRO A N 1
ATOM 711 C CA . PRO A 1 93 ? 23.862 2.686 -7.519 1.00 51.44 93 PRO A CA 1
ATOM 712 C C . PRO A 1 93 ? 24.841 3.053 -6.401 1.00 51.44 93 PRO A C 1
ATOM 714 O O . PRO A 1 93 ? 24.606 4.022 -5.676 1.00 51.44 93 PRO A O 1
ATOM 717 N N . SER A 1 94 ? 25.916 2.280 -6.245 1.00 54.34 94 SER A N 1
ATOM 718 C CA . SER A 1 94 ? 26.862 2.318 -5.115 1.00 54.34 94 SER A CA 1
ATOM 719 C C . SER A 1 94 ? 27.571 3.665 -4.875 1.00 54.34 94 SER A C 1
ATOM 721 O O . SER A 1 94 ? 28.428 3.745 -4.004 1.00 54.34 94 SER A O 1
ATOM 723 N N . ASN A 1 95 ? 27.190 4.720 -5.602 1.00 52.94 95 ASN A N 1
ATOM 724 C CA . ASN A 1 95 ? 27.705 6.084 -5.520 1.00 52.94 95 ASN A CA 1
ATOM 725 C C . ASN A 1 95 ? 26.629 7.171 -5.300 1.00 52.94 95 ASN A C 1
ATOM 727 O O . ASN A 1 95 ? 26.937 8.346 -5.472 1.00 52.94 95 ASN A O 1
ATOM 731 N N . MET A 1 96 ? 25.379 6.847 -4.943 1.00 45.16 96 MET A N 1
ATOM 732 C CA . MET A 1 96 ? 24.375 7.889 -4.673 1.00 45.16 96 MET A CA 1
ATOM 733 C C . MET A 1 96 ? 24.324 8.265 -3.190 1.00 45.16 96 MET A C 1
ATOM 735 O O . MET A 1 96 ? 23.864 7.497 -2.343 1.00 45.16 96 MET A O 1
ATOM 739 N N . GLU A 1 97 ? 24.804 9.475 -2.901 1.00 51.19 97 GLU A N 1
ATOM 740 C CA . GLU A 1 97 ? 24.607 10.192 -1.645 1.00 51.19 97 GLU A CA 1
ATOM 741 C C . GLU A 1 97 ? 23.153 10.116 -1.170 1.00 51.19 97 GLU A C 1
ATOM 743 O O . GLU A 1 97 ? 22.204 10.157 -1.956 1.00 51.19 97 GLU A O 1
ATOM 748 N N . LYS A 1 98 ? 22.993 10.032 0.155 1.00 48.50 98 LYS A N 1
ATOM 749 C CA . LYS A 1 98 ? 21.715 10.121 0.864 1.00 48.50 98 LYS A CA 1
ATOM 750 C C . LYS A 1 98 ? 21.002 11.417 0.473 1.00 48.50 98 LYS A C 1
ATOM 752 O O . LYS A 1 98 ? 21.199 12.443 1.116 1.00 48.50 98 LYS A O 1
ATOM 757 N N . THR A 1 99 ? 20.143 11.373 -0.539 1.00 45.66 99 THR A N 1
ATOM 758 C CA . THR A 1 99 ? 19.226 12.477 -0.810 1.00 45.66 99 THR A CA 1
ATOM 759 C C . THR A 1 99 ? 18.243 12.533 0.354 1.00 45.66 99 THR A C 1
ATOM 761 O O . THR A 1 99 ? 17.464 11.608 0.600 1.00 45.66 99 THR A O 1
ATOM 764 N N . THR A 1 100 ? 18.367 13.582 1.158 1.00 49.50 100 THR A N 1
ATOM 765 C CA . THR A 1 100 ? 17.515 13.873 2.305 1.00 49.50 100 THR A CA 1
ATOM 766 C C . THR A 1 100 ? 16.046 13.901 1.885 1.00 49.50 100 THR A C 1
ATOM 768 O O . THR A 1 100 ? 15.700 14.448 0.843 1.00 49.50 100 THR A O 1
ATOM 771 N N . ARG A 1 101 ? 15.182 13.311 2.720 1.00 51.66 101 ARG A 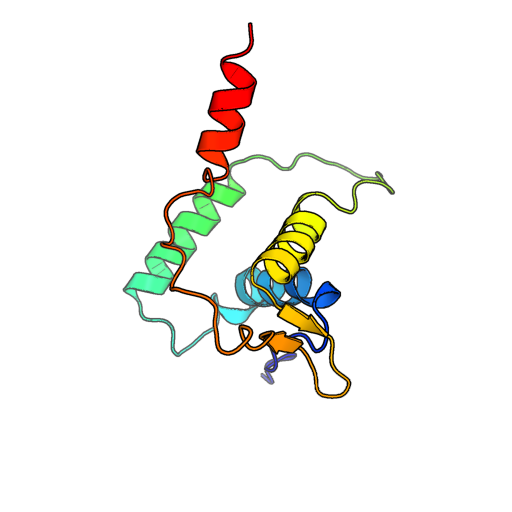N 1
ATOM 772 C CA . ARG A 1 101 ? 13.717 13.159 2.579 1.00 51.66 101 ARG A CA 1
ATOM 773 C C . ARG A 1 101 ? 12.926 14.494 2.596 1.00 51.66 101 ARG A C 1
ATOM 775 O O . ARG A 1 101 ? 11.865 14.549 3.205 1.00 51.66 101 ARG A O 1
ATOM 782 N N . GLY A 1 102 ? 13.453 15.571 2.013 1.00 51.09 102 GLY A N 1
ATOM 783 C CA . GLY A 1 102 ? 12.941 16.939 2.176 1.00 51.09 102 GLY A CA 1
ATOM 784 C C . GLY A 1 102 ? 12.053 17.484 1.052 1.00 51.09 102 GLY A C 1
ATOM 785 O O . GLY A 1 102 ? 11.257 18.372 1.323 1.00 51.09 102 GLY A O 1
ATOM 786 N N . ASP A 1 103 ? 12.134 16.959 -0.174 1.00 51.91 103 ASP A N 1
ATOM 787 C CA . ASP A 1 103 ? 11.577 17.645 -1.359 1.00 51.91 103 ASP A CA 1
ATOM 788 C C . ASP A 1 103 ? 10.450 16.879 -2.069 1.00 51.91 103 ASP A C 1
ATOM 790 O O . ASP A 1 103 ? 10.413 16.775 -3.295 1.00 51.91 103 ASP A O 1
ATOM 794 N N . VAL A 1 104 ? 9.500 16.318 -1.319 1.00 57.22 104 VAL A N 1
ATOM 795 C CA . VAL A 1 104 ? 8.236 15.856 -1.916 1.00 57.22 104 VAL A CA 1
ATOM 796 C C . VAL A 1 104 ? 7.097 16.591 -1.219 1.00 57.22 104 VAL A C 1
ATOM 798 O O . VAL A 1 104 ? 6.883 16.352 -0.032 1.00 57.22 104 VAL A O 1
ATOM 801 N N . PRO A 1 105 ? 6.362 17.485 -1.910 1.00 55.06 105 PRO A N 1
ATOM 802 C CA . PRO A 1 105 ? 5.185 18.093 -1.321 1.00 55.06 105 PRO A CA 1
ATOM 803 C C . PRO A 1 105 ? 4.182 16.983 -1.014 1.00 55.06 105 PRO A C 1
ATOM 805 O O . PRO A 1 105 ? 3.748 16.262 -1.918 1.00 55.06 105 PRO A O 1
ATOM 808 N N . ASP A 1 106 ? 3.813 16.847 0.259 1.00 71.44 106 ASP A N 1
ATOM 809 C CA . ASP A 1 106 ? 2.701 15.998 0.670 1.00 71.44 106 ASP A CA 1
ATOM 810 C C . ASP A 1 106 ? 1.451 16.341 -0.154 1.00 71.44 106 ASP A C 1
ATOM 812 O O . ASP A 1 106 ? 1.288 17.467 -0.631 1.00 71.44 106 ASP A O 1
ATOM 816 N N . GLY A 1 107 ? 0.533 15.385 -0.330 1.00 58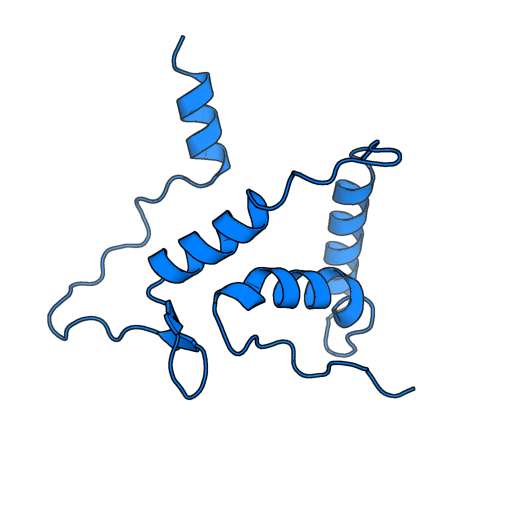.81 107 GLY A N 1
ATOM 817 C CA . GLY A 1 107 ? -0.658 15.576 -1.174 1.00 58.81 107 GLY A CA 1
ATOM 818 C C . GLY A 1 107 ? -1.505 16.807 -0.808 1.00 58.81 107 GLY A C 1
ATOM 819 O O . GLY A 1 107 ? -2.202 17.349 -1.661 1.00 58.81 107 GLY A O 1
ATOM 820 N N . ILE A 1 108 ? -1.398 17.289 0.436 1.00 58.97 108 ILE A N 1
ATOM 821 C CA . ILE A 1 108 ? -2.008 18.539 0.908 1.00 58.97 108 ILE A CA 1
ATOM 822 C C . ILE A 1 108 ? -1.251 19.765 0.372 1.00 58.97 108 ILE A C 1
ATOM 824 O O . ILE A 1 108 ? -1.875 20.710 -0.101 1.00 58.97 108 ILE A O 1
ATOM 828 N N . SER A 1 109 ? 0.081 19.739 0.374 1.00 58.62 109 SER A N 1
ATOM 829 C CA . SER A 1 109 ? 0.929 20.801 -0.177 1.00 58.62 109 SER A CA 1
ATOM 830 C C . SER A 1 109 ? 0.751 20.942 -1.691 1.00 58.62 109 SER A C 1
ATOM 832 O O . SER A 1 109 ? 0.644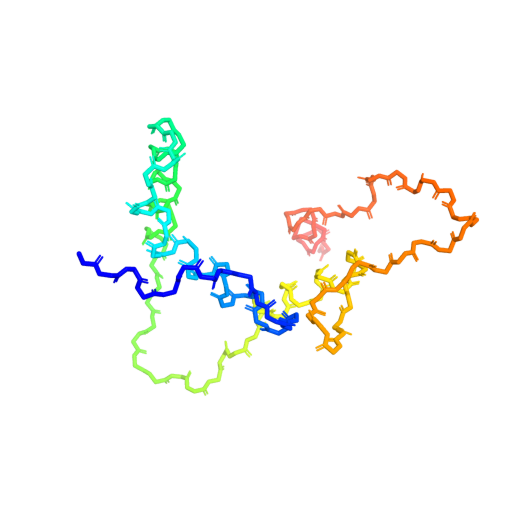 22.058 -2.190 1.00 58.62 109 SER A O 1
ATOM 834 N N . ALA A 1 110 ? 0.624 19.829 -2.423 1.00 59.12 110 ALA A N 1
ATOM 835 C CA . ALA A 1 110 ? 0.314 19.860 -3.856 1.00 59.12 110 ALA A CA 1
ATOM 836 C C . ALA A 1 110 ? -1.063 20.498 -4.143 1.00 59.12 110 ALA A C 1
ATOM 838 O O . ALA A 1 110 ? -1.203 21.278 -5.084 1.00 59.12 110 ALA A O 1
ATOM 839 N N . LEU A 1 111 ? -2.065 20.214 -3.300 1.00 54.88 111 LEU A N 1
ATOM 840 C CA . LEU A 1 111 ? -3.401 20.807 -3.403 1.00 54.88 111 LEU A CA 1
ATOM 841 C C . LEU A 1 111 ? -3.394 22.313 -3.093 1.00 54.88 111 LEU A C 1
ATOM 843 O O . LEU A 1 111 ? -4.058 23.081 -3.784 1.00 54.88 111 LEU A O 1
ATOM 847 N N . MET A 1 112 ? -2.618 22.746 -2.096 1.00 61.31 112 MET A N 1
ATOM 848 C CA . MET A 1 112 ? -2.488 24.163 -1.730 1.00 61.31 112 MET A CA 1
ATOM 849 C C . MET A 1 112 ? -1.774 24.976 -2.820 1.00 61.31 112 MET A C 1
ATOM 851 O O . MET A 1 112 ? -2.186 26.095 -3.119 1.00 61.31 112 MET A O 1
ATOM 855 N N . ILE A 1 113 ? -0.760 24.402 -3.477 1.00 63.75 113 ILE A N 1
ATOM 856 C CA . ILE A 1 113 ? -0.072 25.041 -4.612 1.00 63.75 113 ILE A CA 1
ATOM 857 C C . ILE A 1 113 ? -1.027 25.206 -5.806 1.00 63.75 113 ILE A C 1
ATOM 859 O O . ILE A 1 113 ? -1.065 26.272 -6.420 1.00 63.75 113 ILE A O 1
ATOM 863 N N . ALA A 1 114 ? -1.859 24.198 -6.091 1.00 57.31 114 ALA A N 1
ATOM 864 C CA . ALA A 1 114 ? -2.874 24.283 -7.143 1.00 57.31 114 ALA A CA 1
ATOM 865 C C . ALA A 1 114 ? -3.965 25.328 -6.838 1.00 57.31 114 ALA A C 1
ATOM 867 O O . ALA A 1 114 ? -4.447 25.992 -7.750 1.00 57.31 114 ALA A O 1
ATOM 868 N N . ALA A 1 115 ? -4.327 25.509 -5.564 1.00 57.81 115 ALA A N 1
ATOM 869 C CA . ALA A 1 115 ? -5.331 26.486 -5.141 1.00 57.81 115 ALA A CA 1
ATOM 870 C C . ALA A 1 115 ? -4.814 27.936 -5.086 1.00 57.81 115 ALA A C 1
ATOM 872 O O . ALA A 1 115 ? -5.618 28.862 -5.086 1.00 57.81 115 ALA A O 1
ATOM 873 N N . SER A 1 116 ? -3.492 28.140 -5.046 1.00 59.12 116 SER A N 1
ATOM 874 C CA . SER A 1 116 ? -2.866 29.472 -4.953 1.00 59.12 116 SER A CA 1
ATOM 875 C C . SER A 1 116 ? -2.547 30.094 -6.319 1.00 59.12 116 SER A C 1
ATOM 877 O O . SER A 1 116 ? -2.013 31.196 -6.387 1.00 59.12 116 SER A O 1
ATOM 879 N N . SER A 1 117 ? -2.847 29.382 -7.409 1.00 53.31 117 SER A N 1
ATOM 880 C CA . SER A 1 117 ? -2.693 29.874 -8.780 1.00 53.31 117 SER A CA 1
ATOM 881 C C . SER A 1 117 ? -4.000 30.513 -9.254 1.00 53.31 117 SER A C 1
ATOM 883 O O . SER A 1 117 ? -4.710 29.929 -10.071 1.00 53.31 117 SER A O 1
ATOM 885 N N . HIS A 1 118 ? -4.343 31.677 -8.700 1.00 45.34 118 HIS A N 1
ATOM 886 C CA . HIS A 1 118 ? -5.366 32.572 -9.241 1.00 45.34 118 HIS A CA 1
ATOM 887 C C . HIS A 1 118 ? -5.137 34.017 -8.804 1.00 45.34 118 HIS A C 1
ATOM 889 O O . HIS A 1 118 ? -4.803 34.226 -7.618 1.00 45.34 118 HIS A O 1
#

Sequence (118 aa):
KRVKRAICYPPYISGIYHSVSNMKFDHFGACRGLSEDARAEFNKLRELCNGRGGSTSNGAKGMSNSTAQYYHDSALRLGLIDSATGIRVREPPSNMEKTTRGDVPDGISALMIAASSH

Secondary structure (DSSP, 8-state):
---TT-----SSGGGHHHHHHHIIIIIHHH-TTS-HHHHHHHHHHHHHHHTS-----S-------HHHHHHHHHHHHTTEEEETTEEEEPPPPTT-----TT----HHHHHHHHHT--